Protein AF-A0A3A6MUD1-F1 (afdb_monomer_lite)

Sequence (86 aa):
MVIIQFQVEVARGWKAIARLIGADSPNTAKVVFRREGLPVTYEIGTPTLTNVEYLAWRFQRGQTGLSGLASSILTPEYAILTSAAA

Secondary structure (DSSP, 8-state):
---------EEESHHHHHHHTT-S-HHHHHHHHHHH----EEETTEEEEEHHHHHHHHHHTT--S-TTTHHHH--GGG-TTS----

pLDDT: mean 71.43, std 19.38, range [37.34, 90.62]

Structure (mmCIF, N/CA/C/O backbone):
data_AF-A0A3A6MUD1-F1
#
_entry.id   AF-A0A3A6MUD1-F1
#
loop_
_atom_site.group_PDB
_atom_site.id
_atom_site.type_symbol
_atom_site.label_atom_id
_atom_site.label_alt_id
_atom_site.label_comp_id
_atom_site.label_asym_id
_atom_site.label_entity_id
_atom_site.label_seq_id
_atom_site.pdbx_PDB_ins_code
_atom_site.Cartn_x
_atom_site.Cartn_y
_atom_site.Cartn_z
_atom_site.occupancy
_atom_site.B_iso_or_equiv
_atom_site.auth_seq_id
_atom_site.auth_comp_id
_atom_site.auth_asym_id
_atom_site.auth_atom_id
_atom_site.pdbx_PDB_model_num
ATOM 1 N N . MET A 1 1 ? -29.815 10.833 -4.340 1.00 38.50 1 MET A N 1
ATOM 2 C CA . MET A 1 1 ? -29.054 9.592 -4.593 1.00 38.50 1 MET A CA 1
ATOM 3 C C . MET A 1 1 ? -27.653 10.006 -5.008 1.00 38.50 1 MET A C 1
ATOM 5 O O . MET A 1 1 ? -27.503 10.568 -6.083 1.00 38.50 1 MET A O 1
ATOM 9 N N . VAL A 1 2 ? -26.668 9.884 -4.117 1.00 37.34 2 VAL A N 1
ATOM 10 C CA . VAL A 1 2 ? -25.277 10.266 -4.410 1.00 37.34 2 VAL A CA 1
ATOM 11 C C . VAL A 1 2 ? -24.569 9.019 -4.925 1.00 37.34 2 VAL A C 1
ATOM 13 O O . VAL A 1 2 ? -24.454 8.041 -4.194 1.00 37.34 2 VAL A O 1
ATOM 16 N N . ILE A 1 3 ? -24.151 9.034 -6.188 1.00 45.66 3 ILE A N 1
ATOM 17 C CA . ILE A 1 3 ? -23.358 7.958 -6.785 1.00 45.66 3 ILE A CA 1
ATOM 18 C C . ILE A 1 3 ? -21.893 8.316 -6.543 1.00 45.66 3 ILE A C 1
ATOM 20 O O . ILE A 1 3 ? -21.385 9.273 -7.125 1.00 45.66 3 ILE A O 1
ATOM 24 N N . ILE A 1 4 ? -21.224 7.582 -5.655 1.00 55.69 4 ILE A N 1
ATOM 25 C CA . ILE A 1 4 ? -19.783 7.728 -5.435 1.00 55.69 4 ILE A CA 1
ATOM 26 C C . ILE A 1 4 ? -19.080 6.861 -6.484 1.00 55.69 4 ILE A C 1
ATOM 28 O O . ILE A 1 4 ? -19.060 5.638 -6.376 1.00 55.69 4 ILE A O 1
ATOM 32 N N . GLN A 1 5 ? -18.542 7.487 -7.532 1.00 45.41 5 GLN A N 1
ATOM 33 C CA . GLN A 1 5 ? -17.677 6.809 -8.500 1.00 45.41 5 GLN A CA 1
ATOM 34 C C . GLN A 1 5 ? -16.279 6.636 -7.896 1.00 45.41 5 GLN A C 1
ATOM 36 O O . GLN A 1 5 ? -15.520 7.598 -7.786 1.00 45.41 5 GLN A O 1
ATOM 41 N N . PHE A 1 6 ? -15.926 5.407 -7.519 1.00 51.81 6 PHE A N 1
ATOM 42 C CA . PHE A 1 6 ? -14.557 5.062 -7.141 1.00 51.81 6 PHE A CA 1
ATOM 43 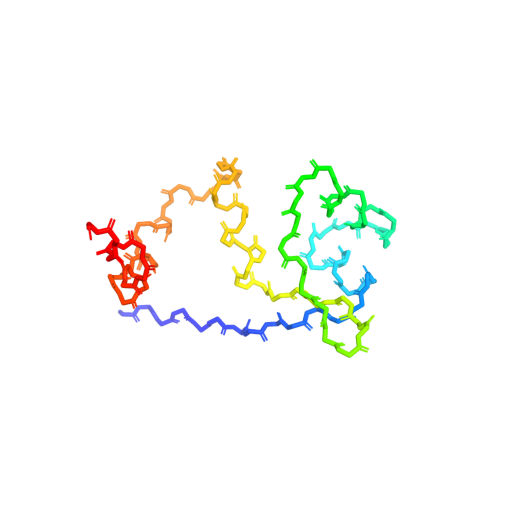C C . PHE A 1 6 ? -13.745 4.779 -8.407 1.00 51.81 6 PHE A C 1
ATOM 45 O O . PHE A 1 6 ? -13.946 3.764 -9.071 1.00 51.81 6 PHE A O 1
ATOM 52 N N . GLN A 1 7 ? -12.824 5.677 -8.753 1.00 54.25 7 GLN A N 1
ATOM 53 C CA . GLN A 1 7 ? -11.789 5.373 -9.739 1.00 54.25 7 GLN A CA 1
ATOM 54 C C . GLN A 1 7 ? -10.818 4.378 -9.091 1.00 54.25 7 GLN A C 1
ATOM 56 O O . GLN A 1 7 ? -10.173 4.693 -8.086 1.00 54.25 7 GLN A O 1
ATOM 61 N N . VAL A 1 8 ? -10.755 3.152 -9.617 1.00 60.41 8 VAL A N 1
ATOM 62 C CA . VAL A 1 8 ? -9.804 2.135 -9.149 1.00 60.41 8 VAL A CA 1
ATOM 63 C C . VAL A 1 8 ? -8.421 2.519 -9.664 1.00 60.41 8 VAL A C 1
ATOM 65 O O . VAL A 1 8 ? -8.000 2.126 -10.749 1.00 60.41 8 VAL A O 1
ATOM 68 N N . GLU A 1 9 ? -7.719 3.340 -8.891 1.00 74.62 9 GLU A N 1
ATOM 69 C CA . GLU A 1 9 ? -6.328 3.673 -9.168 1.00 74.62 9 GLU A CA 1
ATOM 70 C C . GLU A 1 9 ? -5.426 2.521 -8.718 1.00 74.62 9 GLU A C 1
ATOM 72 O O . GLU A 1 9 ? -5.455 2.095 -7.558 1.00 74.62 9 GLU A O 1
ATOM 77 N N . VAL A 1 10 ? -4.624 2.013 -9.656 1.00 81.12 10 VAL A N 1
ATOM 78 C CA . VAL A 1 10 ? -3.642 0.954 -9.409 1.00 81.12 10 VAL A CA 1
ATOM 79 C C . VAL A 1 10 ? -2.253 1.577 -9.366 1.00 81.12 10 VAL A C 1
ATOM 81 O O . VAL A 1 10 ? -1.712 2.013 -10.384 1.00 81.12 10 VAL A O 1
ATOM 84 N N . ALA A 1 11 ? -1.644 1.596 -8.185 1.00 86.62 11 ALA A N 1
ATOM 85 C CA . ALA A 1 11 ? -0.274 2.040 -8.011 1.00 86.62 11 ALA A CA 1
ATOM 86 C C . ALA A 1 11 ? 0.688 0.879 -8.286 1.00 86.62 11 ALA A C 1
ATOM 88 O O . ALA A 1 11 ? 0.772 -0.067 -7.505 1.00 86.62 11 ALA A O 1
ATOM 89 N N . ARG A 1 12 ? 1.438 0.958 -9.391 1.00 87.94 12 ARG A N 1
ATOM 90 C CA . ARG A 1 12 ? 2.447 -0.043 -9.773 1.00 87.94 12 ARG A CA 1
ATOM 91 C C . ARG A 1 12 ? 3.859 0.458 -9.486 1.00 87.94 12 ARG A C 1
ATOM 93 O O . ARG A 1 12 ? 4.279 1.507 -9.973 1.00 87.94 12 ARG A O 1
ATOM 100 N N . GLY A 1 13 ? 4.610 -0.311 -8.712 1.00 90.62 13 GLY A N 1
ATOM 101 C CA . GLY A 1 13 ? 5.952 0.026 -8.264 1.00 90.62 13 GLY A CA 1
ATOM 102 C C . GLY A 1 13 ? 5.959 0.857 -6.979 1.00 90.62 13 GLY A C 1
ATOM 103 O O . GLY A 1 13 ? 5.078 1.676 -6.721 1.00 90.62 13 GLY A O 1
ATOM 104 N N . TRP A 1 14 ? 7.030 0.719 -6.195 1.00 90.50 14 TRP A N 1
ATOM 105 C CA . TRP A 1 14 ? 7.185 1.409 -4.907 1.00 90.50 14 TRP A CA 1
ATOM 106 C C . TRP A 1 14 ? 7.060 2.935 -4.987 1.00 90.50 14 TRP A C 1
ATOM 108 O O . TRP A 1 14 ? 6.641 3.564 -4.023 1.00 90.50 14 TRP A O 1
ATOM 118 N N . LYS A 1 15 ? 7.407 3.542 -6.129 1.00 89.50 15 LYS A N 1
ATOM 119 C CA . LYS A 1 15 ? 7.273 4.989 -6.344 1.00 89.50 15 LYS A CA 1
ATOM 120 C C . LYS A 1 15 ? 5.813 5.424 -6.486 1.00 89.50 15 LYS A C 1
ATOM 122 O O . LYS A 1 15 ? 5.444 6.459 -5.942 1.00 89.50 15 LYS A O 1
ATOM 127 N N . ALA A 1 16 ? 4.996 4.652 -7.200 1.00 88.38 16 ALA A N 1
ATOM 128 C CA . ALA A 1 16 ? 3.568 4.929 -7.313 1.00 88.38 16 ALA A CA 1
ATOM 129 C C . ALA A 1 16 ? 2.863 4.658 -5.979 1.00 88.38 16 ALA A C 1
ATOM 131 O O . ALA A 1 16 ? 2.060 5.473 -5.541 1.00 88.38 16 ALA A O 1
ATOM 132 N N . ILE A 1 17 ? 3.235 3.568 -5.297 1.00 89.06 17 ILE A N 1
ATOM 133 C CA . ILE A 1 17 ? 2.702 3.220 -3.974 1.00 89.06 17 ILE A CA 1
ATOM 134 C C . ILE A 1 17 ? 3.009 4.327 -2.965 1.00 89.06 17 ILE A C 1
ATOM 136 O O . ILE A 1 17 ? 2.114 4.748 -2.244 1.00 89.06 17 ILE A O 1
ATOM 140 N N . ALA A 1 18 ? 4.241 4.849 -2.952 1.00 88.94 18 ALA A N 1
ATOM 141 C CA . ALA A 1 18 ? 4.611 5.970 -2.091 1.00 88.94 18 ALA A CA 1
ATOM 142 C C . ALA A 1 18 ? 3.706 7.189 -2.321 1.00 88.94 18 ALA A C 1
ATOM 144 O O . ALA A 1 18 ? 3.194 7.747 -1.360 1.00 88.94 18 ALA A O 1
ATOM 145 N N . ARG A 1 19 ? 3.424 7.544 -3.580 1.00 87.50 19 ARG A N 1
ATOM 146 C CA . ARG A 1 19 ? 2.496 8.641 -3.897 1.00 87.50 19 ARG A CA 1
ATOM 147 C C . ARG A 1 19 ? 1.071 8.360 -3.422 1.00 87.50 19 ARG A C 1
ATOM 149 O O . ARG A 1 19 ? 0.453 9.257 -2.865 1.00 87.50 19 ARG A O 1
ATOM 156 N N . LEU A 1 20 ? 0.581 7.131 -3.602 1.00 86.50 20 LEU A N 1
ATOM 157 C CA . LEU A 1 20 ? -0.767 6.729 -3.186 1.00 86.50 20 LEU A CA 1
ATOM 158 C C . LEU A 1 20 ? -0.956 6.850 -1.666 1.00 86.50 20 LEU A C 1
ATOM 160 O O . LEU A 1 20 ? -1.986 7.329 -1.202 1.00 86.50 20 LEU A O 1
ATOM 164 N N . ILE A 1 21 ? 0.056 6.464 -0.888 1.00 84.62 21 ILE A N 1
ATOM 165 C CA . ILE A 1 21 ? 0.011 6.550 0.578 1.00 84.62 21 ILE A CA 1
ATOM 166 C C . ILE A 1 21 ? 0.430 7.929 1.122 1.00 84.62 21 ILE A C 1
ATOM 168 O O . ILE A 1 21 ? 0.485 8.109 2.335 1.00 84.62 21 ILE A O 1
ATOM 172 N N . GLY A 1 22 ? 0.741 8.899 0.251 1.00 85.06 22 GLY A N 1
ATOM 173 C CA . GLY A 1 22 ? 1.181 10.244 0.643 1.00 85.06 22 GLY A CA 1
ATOM 174 C C . GLY A 1 22 ? 2.602 10.311 1.219 1.00 85.06 22 GLY A C 1
ATOM 175 O O . GLY A 1 22 ? 2.908 11.213 1.989 1.00 85.06 22 GLY A O 1
ATOM 176 N N . ALA A 1 23 ? 3.464 9.353 0.881 1.00 85.62 23 ALA A N 1
ATOM 177 C CA . ALA A 1 23 ? 4.859 9.317 1.295 1.00 85.62 23 ALA A CA 1
ATOM 178 C C . ALA A 1 23 ? 5.794 9.948 0.251 1.00 85.62 23 ALA A C 1
ATOM 180 O O . ALA A 1 23 ? 5.678 9.705 -0.951 1.00 85.62 23 ALA A O 1
ATOM 181 N N . ASP A 1 24 ? 6.817 10.656 0.729 1.00 83.00 24 ASP A N 1
ATOM 182 C CA . ASP A 1 24 ? 7.790 11.348 -0.128 1.00 83.00 24 ASP A CA 1
ATOM 183 C C . ASP A 1 24 ? 8.786 10.403 -0.825 1.00 83.00 24 ASP A C 1
ATOM 185 O O . ASP A 1 24 ? 9.484 10.788 -1.764 1.00 83.00 24 ASP A O 1
ATOM 189 N N . SER A 1 25 ? 8.881 9.146 -0.370 1.00 87.12 25 SER A N 1
ATOM 190 C CA . SER A 1 25 ? 9.937 8.212 -0.774 1.00 87.12 25 SER A CA 1
ATOM 191 C C . SER A 1 25 ? 9.450 6.766 -0.959 1.00 87.12 25 SER A C 1
ATOM 193 O O . SER A 1 25 ? 8.713 6.243 -0.116 1.00 87.12 25 SER A O 1
ATOM 195 N N . PRO A 1 26 ? 9.948 6.044 -1.989 1.00 89.56 26 PRO A N 1
ATOM 196 C CA . PRO A 1 26 ? 9.733 4.602 -2.149 1.00 89.56 26 PRO A CA 1
ATOM 197 C C . PRO A 1 26 ? 10.227 3.769 -0.959 1.00 89.56 26 PRO A C 1
ATOM 199 O O . PRO A 1 26 ? 9.704 2.686 -0.701 1.00 89.56 26 PRO A O 1
ATOM 202 N N . ASN A 1 27 ? 11.246 4.244 -0.236 1.00 89.56 27 ASN A N 1
ATOM 203 C CA . ASN A 1 27 ? 11.757 3.539 0.939 1.00 89.56 27 ASN A CA 1
ATOM 204 C C . ASN A 1 27 ? 10.768 3.617 2.102 1.00 89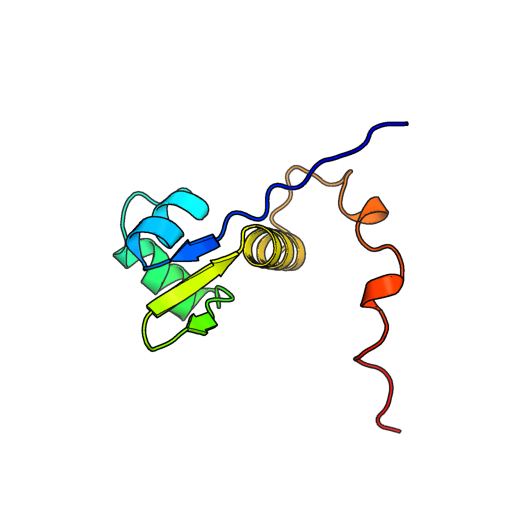.56 27 ASN A C 1
ATOM 206 O O . ASN A 1 27 ? 10.587 2.622 2.796 1.00 89.56 27 ASN A O 1
ATOM 210 N N . THR A 1 28 ? 10.070 4.742 2.262 1.00 86.88 28 THR A N 1
ATOM 211 C CA . THR A 1 28 ? 8.998 4.880 3.253 1.00 86.88 28 THR A CA 1
ATOM 212 C C . THR A 1 28 ? 7.877 3.882 2.974 1.00 86.88 28 THR A C 1
ATOM 214 O O . THR A 1 28 ? 7.470 3.161 3.879 1.00 86.88 28 THR A O 1
ATOM 217 N N . ALA A 1 29 ? 7.465 3.725 1.710 1.00 87.50 29 ALA A N 1
ATOM 218 C CA . ALA A 1 29 ? 6.473 2.716 1.325 1.00 87.50 29 ALA A CA 1
ATOM 219 C C . ALA A 1 29 ? 6.922 1.280 1.656 1.00 87.50 29 ALA A C 1
ATOM 221 O O . ALA A 1 29 ? 6.140 0.491 2.182 1.00 87.50 29 ALA A O 1
ATOM 222 N N . LYS A 1 30 ? 8.199 0.945 1.427 1.00 88.94 30 LYS A N 1
ATOM 223 C CA . LYS A 1 30 ? 8.766 -0.359 1.820 1.00 88.94 30 LYS A CA 1
ATOM 224 C C . LYS A 1 30 ? 8.790 -0.558 3.335 1.00 88.94 30 LYS A C 1
ATOM 226 O O . LYS A 1 30 ? 8.597 -1.677 3.805 1.00 88.94 30 LYS A O 1
ATOM 231 N N . VAL A 1 31 ? 9.064 0.498 4.100 1.00 90.38 31 VAL A N 1
ATOM 232 C CA . VAL A 1 31 ? 9.062 0.443 5.567 1.00 90.38 31 VAL A CA 1
ATOM 233 C C . VAL A 1 31 ? 7.648 0.213 6.084 1.00 90.38 31 VAL A C 1
ATOM 235 O O . VAL A 1 31 ? 7.472 -0.684 6.900 1.00 90.38 31 VAL A O 1
ATOM 238 N N . VAL A 1 32 ? 6.648 0.937 5.573 1.00 86.19 32 VAL A N 1
ATOM 239 C CA . VAL A 1 32 ? 5.231 0.731 5.927 1.00 86.19 32 VAL A CA 1
ATOM 240 C C . VAL A 1 32 ? 4.789 -0.681 5.540 1.00 86.19 32 VAL A C 1
ATOM 242 O O . VAL A 1 32 ? 4.193 -1.377 6.352 1.00 86.19 32 VAL A O 1
ATOM 245 N N . PHE A 1 33 ? 5.174 -1.171 4.358 1.00 88.44 33 PHE A N 1
ATOM 246 C CA . PHE A 1 33 ? 4.940 -2.564 3.970 1.00 88.44 33 PHE A CA 1
ATOM 247 C C . PHE A 1 33 ? 5.506 -3.561 4.993 1.00 88.44 33 PHE A C 1
ATOM 249 O O . PHE A 1 33 ? 4.785 -4.433 5.463 1.00 88.44 33 PHE A O 1
ATOM 256 N N . ARG A 1 34 ? 6.772 -3.405 5.396 1.00 87.06 34 ARG A N 1
ATOM 257 C CA . ARG A 1 34 ? 7.437 -4.342 6.318 1.00 87.06 34 ARG A CA 1
ATOM 258 C C . ARG A 1 34 ? 6.988 -4.219 7.774 1.00 87.06 34 ARG A C 1
ATOM 260 O O . ARG A 1 34 ? 6.977 -5.220 8.478 1.00 87.06 34 ARG A O 1
ATOM 267 N N . ARG A 1 35 ? 6.715 -3.003 8.249 1.00 86.69 35 ARG A N 1
ATOM 268 C CA . ARG A 1 35 ? 6.411 -2.722 9.662 1.00 86.69 35 ARG A CA 1
ATOM 269 C C . ARG A 1 35 ? 4.924 -2.728 9.961 1.00 86.69 35 ARG A C 1
ATOM 271 O O . ARG A 1 35 ? 4.527 -3.132 11.045 1.00 86.69 35 ARG A O 1
ATOM 278 N N 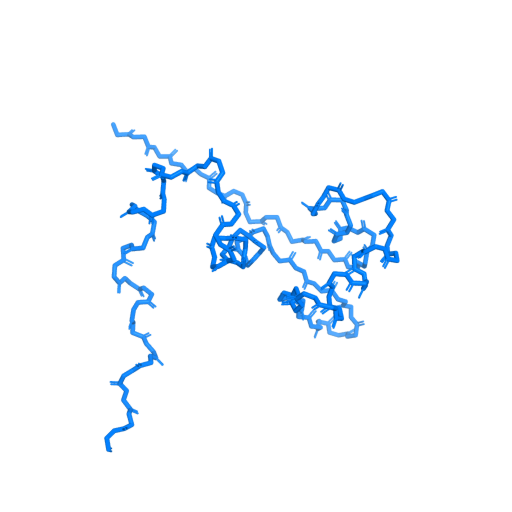. GLU A 1 36 ? 4.122 -2.246 9.023 1.00 82.81 36 GLU A N 1
ATOM 279 C CA . GLU A 1 36 ? 2.687 -2.055 9.211 1.00 82.81 36 GLU A CA 1
ATOM 280 C C . GLU A 1 36 ? 1.837 -3.013 8.371 1.00 82.81 36 GLU A C 1
ATOM 282 O O . GLU A 1 36 ? 0.619 -3.053 8.545 1.00 82.81 36 GLU A O 1
ATOM 287 N N . GLY A 1 37 ? 2.460 -3.808 7.496 1.00 86.06 37 GLY A N 1
ATOM 288 C CA . GLY A 1 37 ? 1.766 -4.823 6.707 1.00 86.06 37 GLY A CA 1
ATOM 289 C C . GLY A 1 37 ? 0.858 -4.219 5.640 1.00 86.06 37 GLY A C 1
ATOM 290 O O . GLY A 1 37 ? -0.304 -4.598 5.545 1.00 86.06 37 GLY A O 1
ATOM 291 N N . LEU A 1 38 ? 1.362 -3.246 4.873 1.00 88.06 38 LEU A N 1
ATOM 292 C CA . LEU A 1 38 ? 0.646 -2.690 3.716 1.00 88.06 38 LEU A CA 1
ATOM 293 C C . LEU A 1 38 ? 0.244 -3.834 2.754 1.00 88.06 38 LEU A C 1
ATOM 295 O O . LEU A 1 38 ? 1.096 -4.679 2.469 1.00 88.06 38 LEU A O 1
ATOM 299 N N . PRO A 1 39 ? -0.993 -3.885 2.227 1.00 88.44 39 PRO A N 1
ATOM 300 C CA . PRO A 1 39 ? -1.482 -5.002 1.415 1.00 88.44 39 PRO A CA 1
ATOM 301 C C . PRO A 1 39 ? -0.975 -4.891 -0.029 1.00 88.44 39 PRO A C 1
ATOM 303 O O . PRO A 1 39 ? -1.728 -4.664 -0.966 1.00 88.44 39 PRO A O 1
ATOM 306 N N . VAL A 1 40 ? 0.342 -4.976 -0.199 1.00 90.44 40 VAL A N 1
ATOM 307 C CA . VAL A 1 40 ? 0.992 -4.914 -1.508 1.00 90.44 40 VAL A CA 1
ATOM 308 C C . VAL A 1 40 ? 0.992 -6.306 -2.126 1.00 90.44 40 VAL A C 1
ATOM 310 O O . VAL A 1 40 ? 1.575 -7.237 -1.566 1.00 90.44 40 VAL A O 1
ATOM 313 N N . THR A 1 41 ? 0.399 -6.424 -3.307 1.00 89.88 41 THR A N 1
ATOM 314 C CA . THR A 1 41 ? 0.442 -7.629 -4.140 1.00 89.88 41 THR A CA 1
ATOM 315 C C . THR A 1 41 ? 1.650 -7.558 -5.079 1.00 89.88 41 THR A C 1
ATOM 317 O O . THR A 1 41 ? 2.164 -6.479 -5.356 1.00 89.88 41 THR A O 1
ATOM 320 N N . TYR A 1 42 ? 2.170 -8.691 -5.552 1.00 89.06 42 TYR A N 1
ATOM 321 C CA . TYR A 1 42 ? 3.248 -8.710 -6.549 1.00 89.06 42 TYR A CA 1
ATOM 322 C C . TYR A 1 42 ? 2.734 -9.274 -7.871 1.00 89.06 42 TYR A C 1
ATOM 324 O O . TYR A 1 42 ? 2.577 -10.483 -8.024 1.00 89.06 42 TYR A O 1
ATOM 332 N N . GLU A 1 43 ? 2.524 -8.399 -8.850 1.00 85.56 43 GLU A N 1
ATOM 333 C CA . GLU A 1 43 ? 2.179 -8.775 -10.220 1.00 85.56 43 GLU A CA 1
ATOM 334 C C . GLU A 1 43 ? 3.457 -8.852 -11.059 1.00 85.56 43 GLU A C 1
ATOM 336 O O . GLU A 1 43 ? 4.093 -7.832 -11.324 1.00 85.56 43 GLU A O 1
ATOM 341 N N . ILE A 1 44 ? 3.859 -10.060 -11.475 1.00 87.94 44 ILE A N 1
ATOM 342 C CA . ILE A 1 44 ? 5.039 -10.272 -12.342 1.00 87.94 44 ILE A CA 1
ATOM 343 C C . ILE A 1 44 ? 6.295 -9.586 -11.747 1.00 87.94 44 ILE A C 1
ATOM 345 O O . ILE A 1 44 ? 7.038 -8.871 -12.416 1.00 87.94 44 ILE A O 1
ATOM 349 N N . GLY A 1 45 ? 6.492 -9.723 -10.431 1.00 85.81 45 GLY A N 1
ATOM 350 C CA . GLY A 1 45 ? 7.612 -9.110 -9.702 1.00 85.81 45 GLY A CA 1
ATOM 351 C C . GLY A 1 45 ? 7.489 -7.601 -9.442 1.00 85.81 45 GLY A C 1
ATOM 352 O O . GLY A 1 45 ? 8.354 -7.025 -8.781 1.00 85.81 45 GLY A O 1
ATOM 353 N N . THR A 1 46 ? 6.414 -6.955 -9.898 1.00 88.44 46 THR A N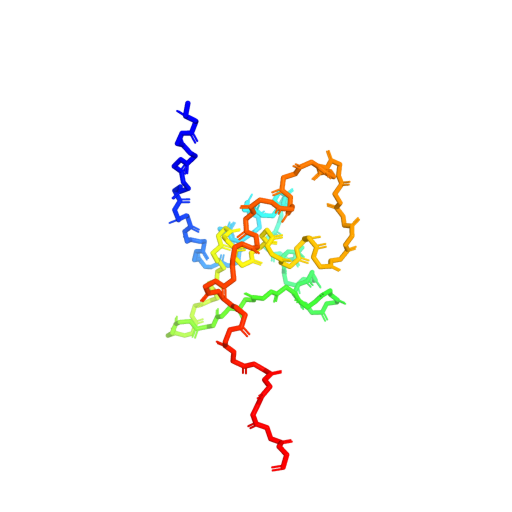 1
ATOM 354 C CA . THR A 1 46 ? 6.131 -5.543 -9.625 1.00 88.44 46 THR A CA 1
ATOM 355 C C . THR A 1 46 ? 5.197 -5.420 -8.421 1.00 88.44 46 THR A C 1
ATOM 357 O O . THR A 1 46 ? 4.120 -6.007 -8.443 1.00 88.44 46 THR A O 1
ATOM 360 N N . PRO A 1 47 ? 5.556 -4.650 -7.378 1.00 90.50 47 PRO A N 1
ATOM 361 C CA . PRO A 1 47 ? 4.659 -4.414 -6.253 1.00 90.50 47 PRO A CA 1
ATOM 362 C C . PRO A 1 47 ? 3.489 -3.539 -6.708 1.00 90.50 47 PRO A C 1
ATOM 364 O O . PRO A 1 47 ? 3.704 -2.470 -7.284 1.00 90.50 47 PRO A O 1
ATOM 367 N N . THR A 1 48 ? 2.269 -3.976 -6.448 1.00 90.44 48 THR A N 1
ATOM 368 C CA . THR A 1 48 ? 1.026 -3.306 -6.806 1.00 90.44 48 THR A CA 1
ATOM 369 C C . THR A 1 48 ? 0.185 -3.059 -5.561 1.00 90.44 48 THR A C 1
ATOM 371 O O . THR A 1 48 ? 0.165 -3.860 -4.630 1.00 90.44 48 THR A O 1
ATOM 374 N N . LEU A 1 49 ? -0.466 -1.900 -5.517 1.00 89.69 49 LEU A N 1
ATOM 375 C CA . LEU A 1 49 ? -1.425 -1.548 -4.476 1.00 89.69 49 LEU A CA 1
ATOM 376 C C . LEU A 1 49 ? -2.586 -0.811 -5.126 1.00 89.69 49 LEU A C 1
ATOM 378 O O . LEU A 1 49 ? -2.372 0.176 -5.836 1.00 89.69 49 LEU A O 1
ATOM 382 N N . THR A 1 50 ? -3.805 -1.269 -4.881 1.00 88.00 50 THR A N 1
ATOM 383 C CA . THR A 1 50 ? -4.997 -0.542 -5.311 1.00 88.00 50 THR A CA 1
ATOM 384 C C . THR A 1 50 ? -5.448 0.443 -4.239 1.00 88.00 50 THR A C 1
ATOM 386 O O . THR A 1 50 ? -5.247 0.239 -3.039 1.00 88.00 50 THR A O 1
ATOM 389 N N . ASN A 1 51 ? -6.096 1.526 -4.666 1.00 84.38 51 ASN A N 1
ATOM 390 C CA . ASN A 1 51 ? -6.661 2.502 -3.736 1.00 84.38 51 ASN A CA 1
ATOM 391 C C . ASN A 1 51 ? -7.692 1.863 -2.779 1.00 84.38 51 ASN A C 1
ATOM 393 O O . ASN A 1 51 ? -7.748 2.205 -1.602 1.00 84.38 51 ASN A O 1
ATOM 397 N N . VAL A 1 52 ? -8.461 0.878 -3.256 1.00 83.12 52 VAL A N 1
ATOM 398 C CA . VAL A 1 52 ? -9.450 0.153 -2.440 1.00 83.12 52 VAL A CA 1
ATOM 399 C C . VAL A 1 52 ? -8.771 -0.650 -1.330 1.00 83.12 52 VAL A C 1
ATOM 401 O O . VAL A 1 52 ? -9.160 -0.528 -0.170 1.00 83.12 52 VAL A O 1
ATOM 404 N N . GLU A 1 53 ? -7.727 -1.417 -1.656 1.00 85.19 53 GLU A N 1
ATOM 405 C CA . GLU A 1 53 ? -6.957 -2.187 -0.669 1.00 85.19 53 GLU A CA 1
ATOM 406 C C . GLU A 1 53 ? -6.290 -1.273 0.360 1.00 85.19 53 GLU A C 1
ATOM 408 O O . GLU A 1 53 ? -6.332 -1.551 1.559 1.00 85.19 53 GLU A O 1
ATOM 413 N N . TYR A 1 54 ? -5.714 -0.154 -0.091 1.00 85.94 54 TYR A N 1
ATOM 414 C CA . TYR A 1 54 ? -5.107 0.828 0.801 1.00 85.94 54 TYR A CA 1
ATOM 415 C C . TYR A 1 54 ? -6.125 1.424 1.778 1.00 85.94 54 TYR A C 1
ATOM 417 O O . TYR A 1 54 ? -5.870 1.481 2.983 1.00 85.94 54 TYR A O 1
ATOM 425 N N . LEU A 1 55 ? -7.289 1.845 1.277 1.00 84.06 55 LEU A N 1
ATOM 426 C CA . LEU A 1 55 ? -8.349 2.396 2.114 1.00 84.06 55 LEU A CA 1
ATOM 427 C C . LEU A 1 55 ? -8.862 1.351 3.105 1.00 84.06 55 LEU A C 1
ATOM 429 O O . LEU A 1 55 ? -8.940 1.652 4.292 1.00 84.06 55 LEU A O 1
ATOM 433 N N . ALA A 1 56 ? -9.147 0.126 2.657 1.00 83.75 56 ALA A N 1
ATOM 434 C CA . ALA A 1 56 ? -9.599 -0.962 3.524 1.00 83.75 56 ALA A CA 1
ATOM 435 C C . ALA A 1 56 ? -8.592 -1.256 4.648 1.00 83.75 56 ALA A C 1
ATOM 437 O O . ALA A 1 56 ? -8.969 -1.322 5.820 1.00 83.75 56 ALA A O 1
ATOM 438 N N . TRP A 1 57 ? -7.303 -1.340 4.313 1.00 85.94 57 TRP A N 1
ATOM 439 C CA . TRP A 1 57 ? -6.222 -1.490 5.288 1.00 85.94 57 TRP A CA 1
ATOM 440 C C . TRP A 1 57 ? -6.174 -0.326 6.285 1.00 85.94 57 TRP A C 1
ATOM 442 O O . TRP A 1 57 ? -6.042 -0.536 7.492 1.00 85.94 57 TRP A O 1
ATOM 452 N N . ARG A 1 58 ? -6.351 0.910 5.809 1.00 83.31 58 ARG A N 1
ATOM 453 C CA . ARG A 1 58 ? -6.375 2.104 6.662 1.00 83.31 58 ARG A CA 1
ATOM 454 C C . ARG A 1 58 ? -7.589 2.125 7.601 1.00 83.31 58 ARG A C 1
ATOM 456 O O . ARG A 1 58 ? -7.442 2.489 8.769 1.00 83.31 58 ARG A O 1
ATOM 463 N N . PHE A 1 59 ? -8.761 1.702 7.119 1.00 78.19 59 PHE A N 1
ATOM 464 C CA . PHE A 1 59 ? -9.983 1.557 7.919 1.00 78.19 59 PHE A CA 1
ATOM 465 C C . PHE A 1 59 ? -9.808 0.518 9.031 1.00 78.19 59 PHE A C 1
ATOM 467 O O . PHE A 1 59 ? -10.125 0.804 10.184 1.00 78.19 59 PHE A O 1
ATOM 474 N N . GLN A 1 60 ? -9.244 -0.653 8.717 1.00 76.12 60 GLN A N 1
ATOM 475 C CA . GLN A 1 60 ? -8.994 -1.715 9.702 1.00 76.12 60 GLN A CA 1
ATOM 476 C C . GLN A 1 60 ? -8.062 -1.269 10.836 1.00 76.12 60 GLN A C 1
ATOM 478 O O . GLN A 1 60 ? -8.217 -1.704 11.973 1.00 76.12 60 GLN A O 1
ATOM 483 N N . ARG A 1 61 ? -7.117 -0.365 10.553 1.00 71.88 61 ARG A N 1
ATOM 484 C CA . ARG A 1 61 ? -6.181 0.178 11.552 1.00 71.88 61 ARG A CA 1
ATOM 485 C C . ARG A 1 61 ? -6.770 1.306 12.408 1.00 71.88 61 ARG A C 1
ATOM 487 O O . ARG A 1 61 ? -6.040 1.902 13.196 1.00 71.88 61 ARG A O 1
ATOM 494 N N . GLY A 1 62 ? -8.056 1.636 12.256 1.00 63.56 62 GLY A N 1
ATOM 495 C CA . GLY A 1 62 ? -8.715 2.694 13.031 1.00 63.56 62 GLY A CA 1
ATOM 496 C C . GLY A 1 62 ? -8.198 4.105 12.728 1.00 63.56 62 GLY A C 1
ATOM 497 O O . GLY A 1 62 ? -8.479 5.044 13.469 1.00 63.56 62 GLY A O 1
ATOM 498 N N . GLN A 1 63 ? -7.448 4.286 11.635 1.00 59.00 63 GLN A N 1
ATOM 499 C CA . GLN A 1 63 ? -6.936 5.586 11.205 1.00 59.00 63 GLN A CA 1
ATOM 500 C C . GLN A 1 63 ? -7.996 6.337 10.385 1.00 59.00 63 GLN A C 1
ATOM 502 O O . GLN A 1 63 ? -7.805 6.620 9.202 1.00 59.00 63 GLN A O 1
ATOM 507 N N . THR A 1 64 ? -9.131 6.670 11.002 1.00 52.72 64 THR A N 1
ATOM 508 C CA . THR A 1 64 ? -10.198 7.449 10.357 1.00 52.72 64 THR A CA 1
ATOM 509 C C . THR A 1 64 ? -10.497 8.744 11.096 1.00 52.72 64 THR A C 1
ATOM 511 O O . THR A 1 64 ? -11.155 8.739 12.129 1.00 52.72 64 THR A O 1
ATOM 514 N N . GLY A 1 65 ? -10.162 9.865 10.454 1.00 44.53 65 GLY A N 1
ATOM 515 C CA . GLY A 1 65 ? -10.926 11.116 10.549 1.00 44.53 65 GLY A CA 1
ATOM 516 C C . GLY A 1 65 ? -12.176 11.112 9.650 1.00 44.53 65 GLY A C 1
ATOM 517 O O . GLY A 1 65 ? -12.564 12.153 9.139 1.00 44.53 65 GLY A O 1
ATOM 518 N N . LEU A 1 66 ? -12.765 9.937 9.390 1.00 51.62 66 LEU A N 1
ATOM 519 C CA . LEU A 1 66 ? -13.922 9.708 8.509 1.00 51.62 66 LEU A CA 1
ATOM 520 C C . LEU A 1 66 ? -14.825 8.604 9.091 1.00 51.62 66 LEU A C 1
ATOM 522 O O . LEU A 1 66 ? -15.145 7.615 8.435 1.00 51.62 66 LEU A O 1
ATOM 526 N N . SER A 1 67 ? -15.246 8.770 10.343 1.00 46.31 67 SER A N 1
ATOM 527 C CA . SER A 1 67 ? -16.164 7.869 11.061 1.00 46.31 67 SER A CA 1
ATOM 528 C C . SER A 1 67 ? -17.582 7.770 10.460 1.00 46.31 67 SER A C 1
ATOM 530 O O . SER A 1 67 ? -18.418 7.057 11.002 1.00 46.31 67 SER A O 1
ATOM 532 N N . GLY A 1 68 ? -17.873 8.447 9.342 1.00 43.44 68 GLY A N 1
ATOM 533 C CA . GLY A 1 68 ? -19.212 8.498 8.738 1.00 43.44 68 GLY A CA 1
ATOM 534 C C . GLY A 1 68 ? -19.441 7.649 7.481 1.00 43.44 68 GLY A C 1
ATOM 535 O O . GLY A 1 68 ? -20.590 7.498 7.083 1.00 43.44 68 GLY A O 1
AT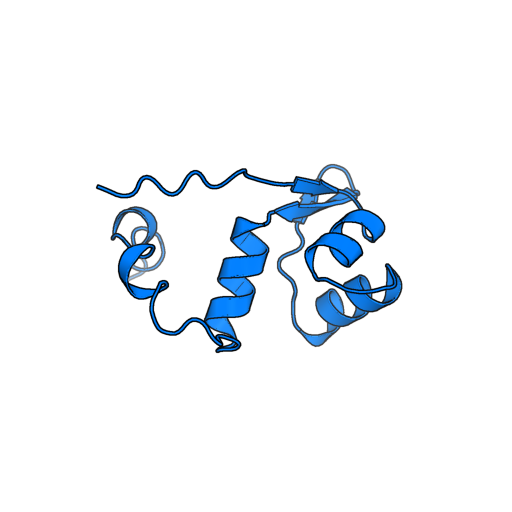OM 536 N N . LEU A 1 69 ? -18.397 7.109 6.831 1.00 48.75 69 LEU A N 1
ATOM 537 C CA . LEU A 1 69 ? -18.539 6.455 5.510 1.00 48.75 69 LEU A CA 1
ATOM 538 C C . LEU A 1 69 ? -18.333 4.933 5.517 1.00 48.75 69 LEU A C 1
ATOM 540 O O . LEU A 1 69 ? -18.793 4.256 4.600 1.00 48.75 69 LEU A O 1
ATOM 544 N N . ALA A 1 70 ? -17.688 4.377 6.548 1.00 48.47 70 ALA A N 1
ATOM 545 C CA . ALA A 1 70 ? -17.421 2.938 6.634 1.00 48.47 70 ALA A CA 1
ATOM 546 C C . ALA A 1 70 ? -18.705 2.100 6.797 1.00 48.47 70 ALA A C 1
ATOM 548 O O . ALA A 1 70 ? -18.777 0.975 6.309 1.00 48.47 70 ALA A O 1
ATOM 549 N N . SER A 1 71 ? -19.744 2.669 7.412 1.00 48.19 71 SER A N 1
ATOM 550 C CA . SER A 1 71 ? -21.017 1.986 7.674 1.00 48.19 71 SER A CA 1
ATOM 551 C C . SER A 1 71 ? -21.849 1.720 6.414 1.00 48.19 71 SER A C 1
ATOM 553 O O . SER A 1 71 ? -22.736 0.875 6.453 1.00 48.19 71 SER A O 1
ATOM 555 N N . SER A 1 72 ? -21.578 2.425 5.308 1.00 45.53 72 SER A N 1
ATOM 556 C CA . SER A 1 72 ? -22.377 2.334 4.073 1.00 45.53 72 SER A CA 1
ATOM 557 C C . SER A 1 72 ? -21.682 1.581 2.933 1.00 45.53 72 SER A C 1
ATOM 559 O O . SER A 1 72 ? -22.332 1.284 1.938 1.00 45.53 72 SER A O 1
ATOM 561 N N . ILE A 1 73 ? -20.380 1.290 3.053 1.00 50.25 73 ILE A N 1
ATOM 562 C CA . ILE A 1 73 ? -19.586 0.587 2.020 1.00 50.25 73 ILE A CA 1
ATOM 563 C C . ILE A 1 73 ? -19.434 -0.909 2.352 1.00 50.25 73 ILE A C 1
ATOM 565 O O . ILE A 1 73 ? -19.230 -1.723 1.459 1.00 50.25 73 ILE A O 1
ATOM 569 N N . LEU A 1 74 ? -19.616 -1.298 3.620 1.00 48.03 74 LEU A N 1
ATOM 570 C CA . LEU A 1 74 ? -19.748 -2.697 4.046 1.00 48.03 74 LEU A CA 1
ATOM 571 C C . LEU A 1 74 ? -21.175 -3.229 3.802 1.00 48.03 74 LEU A C 1
ATOM 573 O O . LEU A 1 74 ? -21.775 -3.851 4.680 1.00 48.03 74 LEU A O 1
ATOM 577 N N . THR A 1 75 ? -21.746 -2.982 2.618 1.00 47.41 75 THR A N 1
ATOM 578 C CA . THR A 1 75 ? -22.912 -3.753 2.171 1.00 47.41 75 THR A CA 1
ATOM 579 C C . THR A 1 75 ? -22.516 -5.238 2.065 1.00 47.41 75 THR A C 1
ATOM 581 O O . THR A 1 75 ? -21.373 -5.558 1.727 1.00 47.41 75 THR A O 1
ATOM 584 N N . PRO A 1 76 ? -23.423 -6.174 2.402 1.00 47.16 76 PRO A N 1
ATOM 585 C CA . PRO A 1 76 ? -23.112 -7.576 2.732 1.00 47.16 76 PRO A CA 1
ATOM 586 C C . PRO A 1 76 ? -22.568 -8.441 1.579 1.00 47.16 76 PRO A C 1
ATOM 588 O O . PRO A 1 76 ? -22.330 -9.632 1.754 1.00 47.16 76 PRO A O 1
ATOM 591 N N . GLU A 1 77 ? -22.332 -7.863 0.409 1.00 48.34 77 GLU A N 1
ATOM 592 C CA . GLU A 1 77 ? -21.879 -8.551 -0.803 1.00 48.34 77 GLU A CA 1
ATOM 593 C C . GLU A 1 77 ? -20.408 -9.004 -0.721 1.00 48.34 77 GLU A C 1
ATOM 595 O O . GLU A 1 77 ? -20.015 -9.919 -1.438 1.00 48.34 77 GLU A O 1
ATOM 600 N N . TYR A 1 78 ? -19.627 -8.476 0.232 1.00 43.22 78 TYR A N 1
ATOM 601 C CA . TYR A 1 78 ? -18.272 -8.954 0.561 1.00 43.22 78 TYR A CA 1
ATOM 602 C C . TYR A 1 78 ? -18.174 -9.744 1.883 1.00 43.22 78 TYR A C 1
ATOM 604 O O . TYR A 1 78 ? -17.077 -10.111 2.300 1.00 43.22 78 TYR A O 1
ATOM 612 N N . ALA A 1 79 ? -19.297 -10.041 2.552 1.00 43.34 79 ALA A N 1
ATOM 613 C CA . ALA A 1 79 ? -19.304 -10.824 3.798 1.00 43.34 79 ALA A CA 1
ATOM 614 C C . ALA A 1 79 ? -19.284 -12.349 3.575 1.00 43.34 79 ALA A C 1
ATOM 616 O O . ALA A 1 79 ? -19.127 -13.119 4.523 1.00 43.34 79 ALA A O 1
ATOM 617 N N . ILE A 1 80 ? -19.417 -12.810 2.332 1.00 44.47 80 ILE A N 1
ATOM 618 C CA . ILE A 1 80 ? -19.297 -14.226 1.995 1.00 44.47 80 ILE A CA 1
ATOM 619 C C . ILE A 1 80 ? -17.827 -14.468 1.668 1.00 44.47 80 ILE A C 1
ATOM 621 O O . ILE A 1 80 ? -17.425 -14.139 0.566 1.00 44.47 80 ILE A O 1
ATOM 625 N N . LEU A 1 81 ? -17.029 -14.953 2.628 1.00 45.28 81 LEU A N 1
ATOM 626 C CA . LEU A 1 81 ? -15.863 -15.843 2.412 1.00 45.28 81 LEU A CA 1
ATOM 627 C C . LEU A 1 81 ? -15.058 -16.179 3.698 1.00 45.28 81 LEU A C 1
ATOM 629 O O . LEU A 1 81 ? -14.032 -16.839 3.593 1.00 45.28 81 LEU A O 1
ATOM 633 N N . THR A 1 82 ? -15.519 -15.841 4.914 1.00 46.38 82 THR A N 1
ATOM 634 C CA . THR A 1 82 ? -14.890 -16.314 6.179 1.00 46.38 82 THR A CA 1
ATOM 635 C C . THR A 1 82 ? -15.927 -16.816 7.195 1.00 46.38 82 THR A C 1
ATOM 637 O O . THR A 1 82 ? -15.969 -16.419 8.353 1.00 46.38 82 THR A O 1
ATOM 640 N N . SER A 1 83 ? -16.800 -17.727 6.770 1.00 45.34 83 SER A N 1
ATOM 641 C CA . SER A 1 83 ? -17.602 -18.544 7.697 1.00 45.34 83 SER A CA 1
ATOM 642 C C . SER A 1 83 ? -18.074 -19.841 7.037 1.00 45.34 83 SER A C 1
ATOM 644 O O . SER A 1 83 ? -19.262 -20.128 6.946 1.00 45.34 83 SER A O 1
ATOM 646 N N . ALA A 1 84 ? -17.124 -20.645 6.560 1.00 42.28 84 ALA A N 1
ATOM 647 C CA . ALA A 1 84 ? -17.374 -22.037 6.192 1.00 42.28 84 ALA A CA 1
ATOM 648 C C . ALA A 1 84 ? -16.122 -22.883 6.466 1.00 42.28 84 ALA A C 1
ATOM 650 O O . ALA A 1 84 ? -15.400 -23.276 5.557 1.00 42.28 84 ALA A O 1
ATOM 651 N N . ALA A 1 85 ? -15.851 -23.113 7.746 1.00 38.69 85 ALA A N 1
ATOM 652 C CA . ALA A 1 85 ? -15.046 -24.234 8.220 1.00 38.69 85 ALA A CA 1
ATOM 653 C C . ALA A 1 85 ? -15.531 -24.560 9.639 1.00 38.69 85 ALA A C 1
ATOM 655 O O . ALA A 1 85 ? -14.928 -24.151 10.630 1.00 38.69 85 ALA A O 1
ATOM 656 N N . ALA A 1 86 ? -16.713 -25.176 9.693 1.00 40.69 86 ALA A N 1
ATOM 657 C CA . ALA A 1 86 ? -17.136 -26.012 10.810 1.00 40.69 86 ALA A CA 1
ATOM 658 C C . ALA A 1 86 ? -16.673 -27.444 10.525 1.00 40.69 86 ALA A C 1
ATOM 660 O O . ALA A 1 86 ? -16.665 -27.808 9.323 1.00 40.69 86 ALA A O 1
#

Radius of gyration: 14.88 Å; chains: 1; bounding box: 41×37×25 Å

Foldseek 3Di:
DDDDDDDWDKQKALVSQCVLVVHPDSVVSVCCCVPVVQVWDADVNITIDINVSRVVSCVVVVVDPPPDPPVPVVDPPPVPDPPPDD

=== Feature glossary ===
Legend for the data blocks above and below:

— What the protein is —

Sequence gives the chain of amino acids in standard one-letter code (A=alanine, C=cysteine, …, Y=tyrosine), read N→C. It is the only feature that is directly encoded 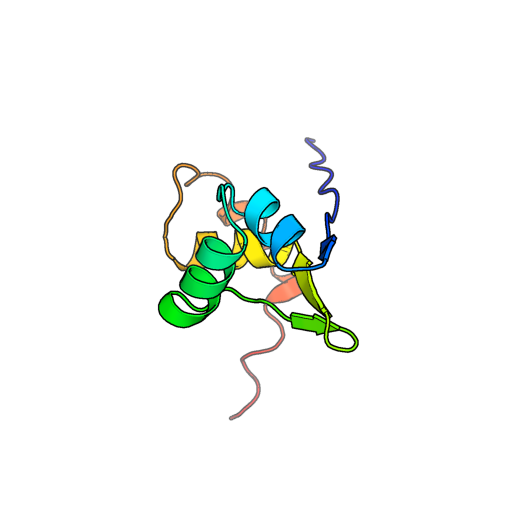by the gene; all structural features are derived from the folded form of this sequence.

The annotation block draws on four external resources. InterPro: which protein families and domains the sequence belongs to. GO: standardized terms for what the protein does, what process it participates in, and where in the cell it acts. CATH: which structural fold it has in the CATH hierarchy. Organism: the species of origin.

— Where its atoms are —

Atomic coordinates in PDBx/mmCIF format — the same representation the Protein Data Bank distributes. Each line of the _atom_site loop places one backbone atom in Cartesian space (units: ångströms, origin: arbitrary).

Six rendered views show the 3D structure from the faces of a cube — i.e. along ±x, ±y, ±z. Rendering representation is drawn randomly per protein from cartoon (secondary-structure ribbons), sticks (backbone bonds), or molecular surface; coloring is either N→C rainbow (blue at the N-terminus through red at the C-terminus) or one color per chain.

— Local backbone conformation —

DSSP 8-state secondary structure assigns each residue one of H (α-helix), G (3₁₀-helix), I (π-helix), E (extended β-strand), B (isolated β-bridge), T (hydrogen-bonded turn), S (bend), or '-' (coil). The assignment is computed from backbone hydrogen-bond geometry via the Kabsch–Sander algorithm.

P-SEA three-state annotation labels each residue as helix, strand, or coil based purely on the geometry of the Cα trace. It serves as a fallback when the full backbone (and thus DSSP) is unavailable.

φ (phi) and ψ (psi) are the two rotatable backbone dihedrals per residue: φ is the C(i-1)–N–Cα–C torsion, ψ is the N–Cα–C–N(i+1) torsion, both in degrees on (−180°, 180°]. α-helical residues cluster near (−60°, −45°); β-strand residues near (−120°, +130°). A Ramachandran plot is simply a scatter of (φ, ψ) for every residue.

— Global shape and packing —

Radius of gyration (Rg) is the root-mean-square distance of Cα atoms from their centroid — a single number for overall size and compactness. A globular domain of N residues has Rg ≈ 2.2·N^0.38 Å; an extended or disordered chain has a much larger Rg. The Cα contact count is the number of residue pairs whose Cα atoms are within 8 Å and are more than four positions apart in sequence — a standard proxy for tertiary packing density. The bounding box is the smallest axis-aligned box enclosing all Cα atoms.

Accessible surface area quantifies burial. A residue with SASA near zero is packed into the hydrophobic core; one with SASA >100 Å² sits on the surface. Computed here via the Shrake–Rupley numerical algorithm with a 1.4 Å probe.

The contact map is a binary N×N matrix image: pixel (i, j) is dark where Cα_i and Cα_j are within 8 Å and |i−j|>4. Because the |i−j|>4 filter removes local helical contacts, off-diagonal stripes parallel to the main diagonal indicate parallel β-sheets; stripes perpendicular to it indicate antiparallel β-sheets. The Ramachandran plot scatters every residue's (φ, ψ) pair against the sterically allowed regions. The PAE heatmap renders the predicted-aligned-error matrix.

— Structural neighborhood —

A 3Di character summarizes, for each residue, the relative orientation of the Cα frame of its nearest spatial neighbor. Because it encodes fold topology rather than chemistry, 3Di alignments detect remote structural similarity that sequence alignment misses.

Structural nearest neighbors (via Foldseek easy-search vs the PDB). Reported per hit: target PDB id, E-value, and alignment TM-score. A TM-score above ~0.5 is the conventional threshold for 'same fold'.

— Confidence and disorder —

For AlphaFold models, the B-factor field carries pLDDT — the model's own estimate of local accuracy on a 0–100 scale. Regions with pLDDT<50 should be treated as essentially unmodeled; they often correspond to intrinsically disordered segments.

B-factor (Debye–Waller factor) reflects atomic displacement in the crystal lattice. It is an experimental observable (units Å²), not a prediction; low values mean the atom is pinned down, high values mean it moves or is heterogeneous across the crystal.

Predicted Aligned Error (PAE) is an AlphaFold confidence matrix: entry (i, j) is the expected error in the position of residue j, in ångströms, when the prediction is superimposed on the true structure at residue i. Low PAE within a block of residues means that block is internally rigid and well-predicted; high PAE between two blocks means their relative placement is uncertain even if each block individually is confident.